Protein AF-A0A1Y1M2Y9-F1 (afdb_monomer)

Mean predicted aligned error: 6.34 Å

Structure (mmCIF, N/CA/C/O backbone):
data_AF-A0A1Y1M2Y9-F1
#
_entry.id   AF-A0A1Y1M2Y9-F1
#
loop_
_atom_site.group_PDB
_atom_site.id
_atom_site.type_symbol
_atom_site.label_atom_id
_atom_site.label_alt_id
_atom_site.label_comp_id
_atom_site.label_asym_id
_atom_site.label_entity_id
_atom_site.label_seq_id
_atom_site.pdbx_PDB_ins_code
_atom_site.Cartn_x
_atom_site.Cartn_y
_atom_site.Cartn_z
_atom_site.occupancy
_atom_site.B_iso_or_equiv
_atom_site.auth_seq_id
_atom_site.auth_comp_id
_atom_site.auth_asym_id
_atom_site.auth_atom_id
_atom_site.pdbx_PDB_model_num
ATOM 1 N N . VAL A 1 1 ? -28.292 2.719 12.705 1.00 32.38 1 VAL A N 1
ATOM 2 C CA . VAL A 1 1 ? -27.225 3.403 13.472 1.00 32.38 1 VAL A CA 1
ATOM 3 C C . VAL A 1 1 ? -25.909 3.198 12.735 1.00 32.38 1 VAL A C 1
ATOM 5 O O . VAL A 1 1 ? -25.227 2.208 12.952 1.00 32.38 1 VAL A O 1
ATOM 8 N N . ALA A 1 2 ? -25.630 4.066 11.762 1.00 37.03 2 ALA A N 1
ATOM 9 C CA . ALA A 1 2 ? -24.374 4.077 11.019 1.00 37.03 2 ALA A CA 1
ATOM 10 C C . ALA A 1 2 ? -23.386 4.948 11.805 1.00 37.03 2 ALA A C 1
ATOM 12 O O . ALA A 1 2 ? -23.430 6.172 11.715 1.00 37.03 2 ALA A O 1
ATOM 13 N N . MET A 1 3 ? -22.573 4.328 12.660 1.00 37.75 3 MET A N 1
ATOM 14 C CA . MET A 1 3 ? -21.495 5.036 13.347 1.00 37.75 3 MET A CA 1
ATOM 15 C C . MET A 1 3 ? -20.316 5.191 12.383 1.00 37.75 3 MET A C 1
ATOM 17 O O . MET A 1 3 ? -19.666 4.208 12.049 1.00 37.75 3 MET A O 1
ATOM 21 N N . GLY A 1 4 ? -20.133 6.433 11.926 1.00 41.88 4 GLY A N 1
ATOM 22 C CA . GLY A 1 4 ? -18.877 7.114 11.590 1.00 41.88 4 GLY A CA 1
ATOM 23 C C . GLY A 1 4 ? -17.806 6.359 10.805 1.00 41.88 4 GLY A C 1
ATOM 24 O O . GLY A 1 4 ? -17.091 5.531 11.356 1.00 41.88 4 GLY A O 1
ATOM 25 N N . ILE A 1 5 ? -17.584 6.778 9.559 1.00 45.12 5 ILE A N 1
ATOM 26 C CA . ILE A 1 5 ? -16.294 6.607 8.885 1.00 45.12 5 ILE A CA 1
ATOM 27 C C . ILE A 1 5 ? -15.838 8.010 8.470 1.00 45.12 5 ILE A C 1
ATOM 29 O O . ILE A 1 5 ? -16.501 8.636 7.647 1.00 45.12 5 ILE A O 1
ATOM 33 N N . ALA A 1 6 ? -14.740 8.507 9.045 1.00 62.47 6 ALA A N 1
ATOM 34 C CA . ALA A 1 6 ? -14.079 9.738 8.598 1.00 62.47 6 ALA A CA 1
ATOM 35 C C . ALA A 1 6 ? -12.770 9.461 7.824 1.00 62.47 6 ALA A C 1
ATOM 37 O O . ALA A 1 6 ? -12.010 10.386 7.572 1.00 62.47 6 ALA A O 1
ATOM 38 N N . VAL A 1 7 ? -12.547 8.209 7.389 1.00 71.81 7 VAL A N 1
ATOM 39 C CA . VAL A 1 7 ? -11.509 7.829 6.416 1.00 71.81 7 VAL A CA 1
ATOM 40 C C . VAL A 1 7 ? -12.175 7.562 5.065 1.00 71.81 7 VAL A C 1
ATOM 42 O O . VAL A 1 7 ? -13.065 6.715 4.953 1.00 71.81 7 VAL A O 1
ATOM 45 N N . LYS A 1 8 ? -11.746 8.241 4.005 1.00 83.75 8 LYS A N 1
ATOM 46 C CA . LYS A 1 8 ? -12.250 8.092 2.635 1.00 83.75 8 LYS A CA 1
ATOM 47 C C . LYS A 1 8 ? -11.698 6.822 1.971 1.00 83.75 8 LYS A C 1
ATOM 49 O O . LYS A 1 8 ? -11.007 6.871 0.956 1.00 83.75 8 LYS A O 1
ATOM 54 N N . ILE A 1 9 ? -12.033 5.661 2.531 1.00 89.69 9 ILE A N 1
ATOM 55 C CA . ILE A 1 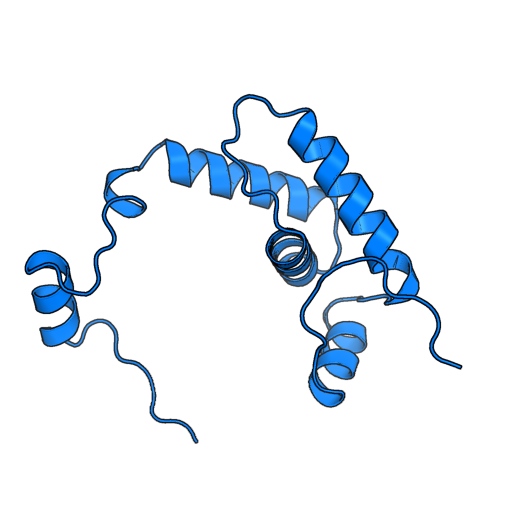9 ? -11.680 4.343 1.989 1.00 89.69 9 ILE A CA 1
ATOM 56 C C . ILE A 1 9 ? -12.865 3.681 1.287 1.00 89.69 9 ILE A C 1
ATOM 58 O O . ILE A 1 9 ? -14.025 3.844 1.666 1.00 89.69 9 ILE A O 1
ATOM 62 N N . ARG A 1 10 ? -12.572 2.877 0.263 1.00 90.38 10 ARG A N 1
ATOM 63 C CA . ARG A 1 10 ? -13.564 2.027 -0.397 1.00 90.38 10 ARG A CA 1
ATOM 64 C C . ARG A 1 10 ? -14.096 1.002 0.616 1.00 90.38 10 ARG A C 1
ATOM 66 O O . ARG A 1 10 ? -13.288 0.256 1.180 1.00 90.38 10 ARG A O 1
ATOM 73 N N . PRO A 1 11 ? -15.422 0.914 0.820 1.00 90.25 11 PRO A N 1
ATOM 74 C CA . PRO A 1 11 ? -15.991 -0.058 1.741 1.00 90.25 11 PRO A CA 1
ATOM 75 C C . PRO A 1 11 ? -15.717 -1.482 1.253 1.00 90.25 11 PRO A C 1
ATOM 77 O O . PRO A 1 11 ? -15.766 -1.765 0.052 1.00 90.25 11 PRO A O 1
ATOM 80 N N . LEU A 1 12 ? -15.429 -2.382 2.192 1.00 91.00 12 LEU A N 1
ATOM 81 C CA . LEU A 1 12 ? -15.301 -3.801 1.891 1.00 91.00 12 LEU A CA 1
ATOM 82 C C . LEU A 1 12 ? -16.690 -4.460 1.823 1.00 91.00 12 LEU A C 1
ATOM 84 O O . LEU A 1 12 ? -17.562 -4.139 2.634 1.00 91.00 12 LEU A O 1
ATOM 88 N N . PRO A 1 13 ? -16.896 -5.429 0.912 1.00 94.94 13 PRO A N 1
ATOM 89 C CA . PRO A 1 13 ? -17.995 -6.381 1.010 1.00 94.94 13 PRO A CA 1
ATOM 90 C C . PRO A 1 13 ? -18.020 -7.055 2.386 1.00 94.94 13 PRO A C 1
ATOM 92 O O . PRO A 1 13 ? -16.968 -7.293 2.982 1.00 94.94 13 PRO A O 1
ATOM 95 N N . LYS A 1 14 ? -19.216 -7.409 2.867 1.00 93.88 14 LYS A N 1
ATOM 96 C CA . LYS A 1 14 ? -19.426 -7.961 4.216 1.00 93.88 14 LYS A CA 1
ATOM 97 C C . LYS A 1 14 ? -18.508 -9.150 4.520 1.00 93.88 14 LYS A C 1
ATOM 99 O O . LYS A 1 14 ? -17.892 -9.181 5.583 1.00 93.88 14 LYS A O 1
ATOM 104 N N . ASP A 1 15 ? -18.364 -10.068 3.571 1.00 95.00 15 ASP A N 1
ATOM 105 C CA . ASP A 1 15 ? -17.553 -11.278 3.740 1.00 95.00 15 ASP A CA 1
ATOM 106 C C . ASP A 1 15 ? -16.060 -10.944 3.881 1.00 95.00 15 ASP A C 1
ATOM 108 O O . ASP A 1 15 ? -15.357 -11.502 4.725 1.00 95.00 15 ASP A O 1
ATOM 112 N N . LEU A 1 16 ? -15.577 -9.961 3.113 1.00 94.50 16 LEU A N 1
ATOM 113 C CA . LEU A 1 16 ? -14.196 -9.485 3.204 1.00 94.50 16 LEU A CA 1
ATOM 114 C C . LEU A 1 16 ? -13.950 -8.691 4.489 1.00 94.50 16 LEU A C 1
ATOM 116 O O . LEU A 1 16 ? -12.876 -8.817 5.072 1.00 94.50 16 LEU A O 1
ATOM 120 N N . GLN A 1 17 ? -14.936 -7.927 4.966 1.00 93.94 17 GLN A N 1
ATOM 121 C CA . GLN A 1 17 ? -14.838 -7.235 6.251 1.00 93.94 17 GLN A CA 1
ATOM 122 C C . GLN A 1 17 ? -14.723 -8.234 7.408 1.00 93.94 17 GLN A C 1
ATOM 124 O O . GLN A 1 17 ? -13.870 -8.079 8.277 1.00 93.94 17 GLN A O 1
ATOM 129 N N . GLN A 1 18 ? -15.543 -9.289 7.405 1.00 94.62 18 GLN A N 1
ATOM 130 C CA . GLN A 1 18 ? -15.474 -10.349 8.413 1.00 94.62 18 GLN A CA 1
ATOM 131 C C . GLN A 1 18 ? -14.118 -11.061 8.389 1.00 94.62 18 GLN A C 1
ATOM 133 O O . GLN A 1 18 ? -13.529 -11.308 9.443 1.00 94.62 18 GLN A O 1
ATOM 138 N N . LYS A 1 19 ? -13.590 -11.338 7.191 1.00 95.44 19 LYS A N 1
ATOM 139 C CA . LYS A 1 19 ? -12.256 -11.920 7.022 1.00 95.44 19 LYS A CA 1
ATOM 140 C C . LYS A 1 19 ? -11.154 -10.998 7.550 1.00 95.44 19 LYS A C 1
ATOM 142 O O . LYS A 1 19 ? -10.269 -11.467 8.258 1.00 95.44 19 LYS A O 1
ATOM 147 N N . ALA A 1 20 ? -11.226 -9.697 7.269 1.00 94.69 20 ALA A N 1
ATOM 148 C CA . ALA A 1 20 ? -10.257 -8.718 7.762 1.00 94.69 20 ALA A CA 1
ATOM 149 C C . ALA A 1 20 ? -10.233 -8.655 9.299 1.00 94.69 20 ALA A C 1
ATOM 151 O O . ALA A 1 20 ? -9.160 -8.685 9.899 1.00 94.69 20 ALA A O 1
ATOM 152 N N . VAL A 1 21 ? -11.404 -8.654 9.943 1.00 95.00 21 VAL A N 1
ATOM 153 C CA . VAL A 1 21 ? -11.507 -8.694 11.412 1.00 95.00 21 VAL A CA 1
ATOM 154 C C . VAL A 1 21 ? -10.895 -9.987 11.963 1.00 95.00 21 VAL A C 1
ATOM 156 O O . VAL A 1 21 ? -10.094 -9.944 12.892 1.00 95.00 21 VAL A O 1
ATOM 159 N N . ARG A 1 22 ? -11.229 -11.139 11.366 1.00 95.94 22 ARG A N 1
ATOM 160 C CA . ARG A 1 22 ? -10.805 -12.463 11.848 1.00 95.94 22 ARG A CA 1
ATOM 161 C C . ARG A 1 22 ? -9.317 -12.755 11.640 1.00 95.94 22 ARG 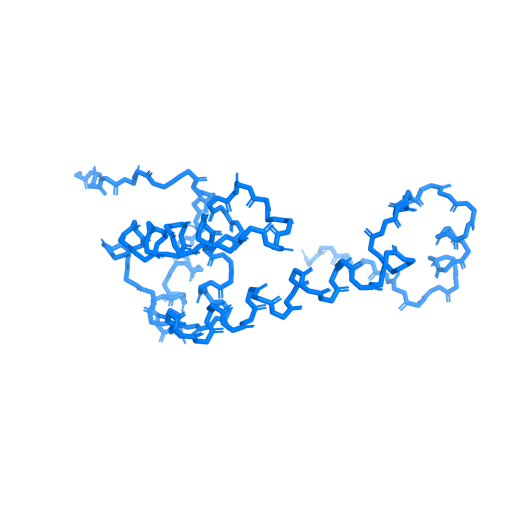A C 1
ATOM 163 O O . ARG A 1 22 ? -8.704 -13.383 12.496 1.00 95.94 22 ARG A O 1
ATOM 170 N N . GLU A 1 23 ? -8.757 -12.386 10.492 1.00 96.00 23 GLU A N 1
ATOM 171 C CA . GLU A 1 23 ? -7.419 -12.832 10.068 1.00 96.00 23 GLU A CA 1
ATOM 172 C C . GLU A 1 23 ? -6.351 -11.738 10.155 1.00 96.00 23 GLU A C 1
ATOM 174 O O . GLU A 1 23 ? -5.159 -12.045 10.271 1.00 96.00 23 GLU A O 1
ATOM 179 N N . LEU A 1 24 ? -6.759 -10.468 10.076 1.00 95.00 24 LEU A N 1
ATOM 180 C CA . LEU A 1 24 ? -5.843 -9.328 10.027 1.00 95.00 24 LEU A CA 1
ATOM 181 C C . LEU A 1 24 ? -5.853 -8.499 11.312 1.00 95.00 24 LEU A C 1
ATOM 183 O O . LEU A 1 24 ? -5.052 -7.580 11.395 1.00 95.00 24 LEU A O 1
ATOM 187 N N . ASN A 1 25 ? -6.691 -8.822 12.303 1.00 93.88 25 ASN A N 1
ATOM 188 C CA . ASN A 1 25 ? -6.913 -8.019 13.516 1.00 93.88 25 ASN A CA 1
ATOM 189 C C . ASN A 1 25 ? -7.470 -6.617 13.222 1.00 93.88 25 ASN A C 1
ATOM 191 O O . ASN A 1 25 ? -7.140 -5.650 13.908 1.00 93.88 25 ASN A O 1
ATOM 195 N N . GLU A 1 26 ? -8.292 -6.488 12.179 1.00 93.38 26 GLU A N 1
ATOM 196 C CA . GLU A 1 26 ? -8.928 -5.212 11.860 1.00 93.38 26 GLU A CA 1
ATOM 197 C C . GLU A 1 26 ? -10.012 -4.864 12.884 1.00 93.38 26 GLU A C 1
ATOM 199 O O . GLU A 1 26 ? -10.979 -5.606 13.048 1.00 93.38 26 GLU A O 1
ATOM 204 N N . ASP A 1 27 ? -9.879 -3.705 13.526 1.00 93.56 27 ASP A N 1
ATOM 205 C CA . ASP A 1 27 ? -10.929 -3.106 14.348 1.00 93.56 27 ASP A CA 1
ATOM 206 C C . ASP A 1 27 ? -11.472 -1.855 13.639 1.00 93.56 27 ASP A C 1
ATOM 208 O O . ASP A 1 27 ? -10.771 -0.838 13.594 1.00 93.56 27 ASP A O 1
ATOM 212 N N . PRO A 1 28 ? -12.717 -1.885 13.115 1.00 89.00 28 PRO A N 1
ATOM 213 C CA . PRO A 1 28 ? -13.335 -0.752 12.427 1.00 89.00 28 PRO A CA 1
ATOM 214 C C . PRO A 1 28 ? -13.316 0.560 13.217 1.00 89.00 28 PRO A C 1
ATOM 216 O O . PRO A 1 28 ? -13.289 1.629 12.615 1.00 89.00 28 PRO A O 1
ATOM 219 N N . LYS A 1 29 ? -13.305 0.497 14.554 1.00 90.75 29 LYS A N 1
ATOM 220 C CA . LYS A 1 29 ? -13.296 1.689 15.414 1.00 90.75 29 LYS A CA 1
ATOM 221 C C . LYS A 1 29 ? -11.928 2.366 15.480 1.00 90.75 29 LYS A C 1
ATOM 223 O O . LYS A 1 29 ? -11.861 3.555 15.766 1.00 90.75 29 LYS A O 1
ATOM 228 N N . ARG A 1 30 ? -10.853 1.618 15.217 1.00 90.81 30 ARG A N 1
ATOM 229 C CA . ARG A 1 30 ? -9.455 2.069 15.341 1.00 90.81 30 ARG A CA 1
ATOM 230 C C . ARG A 1 30 ? -8.807 2.411 14.003 1.00 90.81 30 ARG A C 1
ATOM 232 O O . ARG A 1 30 ? -7.660 2.844 13.969 1.00 90.81 30 ARG A O 1
ATOM 239 N N . ILE A 1 31 ? -9.536 2.234 12.898 1.00 91.88 31 ILE A N 1
ATOM 240 C CA . ILE A 1 31 ? -9.035 2.525 11.550 1.00 91.88 31 ILE A CA 1
ATOM 241 C C . ILE A 1 31 ? -8.597 3.986 11.439 1.00 91.88 31 ILE A C 1
ATOM 243 O O . ILE A 1 31 ? -7.492 4.239 10.971 1.00 91.88 31 ILE A O 1
ATOM 247 N N . GLN A 1 32 ? -9.435 4.925 11.893 1.00 91.69 32 GLN A N 1
ATOM 248 C CA . GLN A 1 32 ? -9.130 6.357 11.833 1.00 91.69 32 GLN A CA 1
ATOM 249 C C . GLN A 1 32 ? -7.846 6.688 12.600 1.00 91.69 32 GLN A C 1
ATOM 251 O O . GLN A 1 32 ? -6.903 7.201 12.015 1.00 91.69 32 GLN A O 1
ATOM 256 N N . GLU A 1 33 ? -7.782 6.292 13.873 1.00 93.69 33 GLU A N 1
ATOM 257 C CA . GLU A 1 33 ? -6.628 6.521 14.752 1.00 93.69 33 GLU A CA 1
ATOM 258 C C . GLU A 1 33 ? -5.322 5.985 14.139 1.00 93.69 33 GLU A C 1
ATOM 260 O O . GLU A 1 33 ? -4.297 6.665 14.118 1.00 93.69 33 GLU A O 1
ATOM 265 N N . ALA A 1 34 ? -5.351 4.766 13.593 1.00 93.31 34 ALA A N 1
ATOM 266 C CA . ALA A 1 34 ? -4.179 4.162 12.969 1.00 93.31 34 ALA A CA 1
ATOM 267 C C . ALA A 1 34 ? -3.751 4.890 11.683 1.00 93.31 34 ALA A C 1
ATOM 269 O O . ALA A 1 34 ? -2.552 5.041 11.435 1.00 93.31 34 ALA A O 1
ATOM 270 N N . VAL A 1 35 ? -4.710 5.335 10.864 1.00 93.06 35 VAL A N 1
ATOM 271 C CA . VAL A 1 35 ? -4.434 6.117 9.650 1.00 93.06 35 VAL A CA 1
ATOM 272 C C . VAL A 1 35 ? -3.839 7.473 10.010 1.00 93.06 35 VAL A C 1
ATOM 274 O O . VAL A 1 35 ? -2.837 7.856 9.404 1.00 93.06 35 VAL A O 1
ATOM 277 N N . ASP A 1 36 ? -4.380 8.154 11.017 1.00 92.56 36 ASP A N 1
ATOM 278 C CA . ASP A 1 36 ? -3.880 9.447 11.491 1.00 92.56 36 ASP A CA 1
ATOM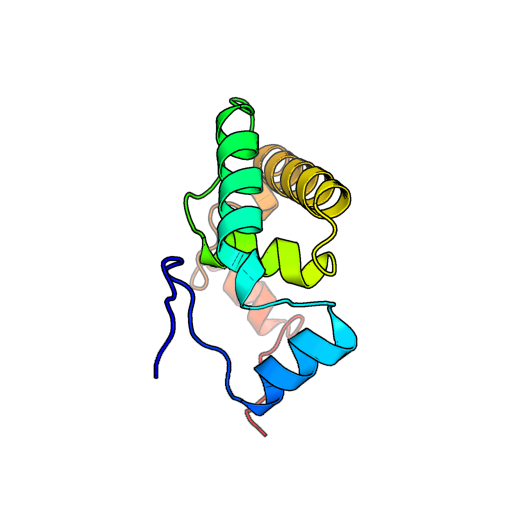 279 C C . ASP A 1 36 ? -2.435 9.314 11.991 1.00 92.56 36 ASP A C 1
ATOM 281 O O . ASP A 1 36 ? -1.546 10.023 11.521 1.00 92.56 36 ASP A O 1
ATOM 285 N N . HIS A 1 37 ? -2.148 8.312 12.830 1.00 93.94 37 HIS A N 1
ATOM 286 C CA . HIS A 1 37 ? -0.795 8.050 13.330 1.00 93.94 37 HIS A CA 1
ATOM 287 C C . HIS A 1 37 ? 0.239 7.796 12.230 1.00 93.94 37 HIS A C 1
ATOM 289 O O . HIS A 1 37 ? 1.381 8.259 12.323 1.00 93.94 37 HIS A O 1
ATOM 295 N N . VAL A 1 38 ? -0.118 7.016 11.206 1.00 93.12 38 VAL A N 1
ATOM 296 C CA . VAL A 1 38 ? 0.793 6.755 10.084 1.00 93.12 38 VAL A CA 1
ATOM 297 C C . VAL A 1 38 ? 0.949 8.004 9.223 1.00 93.12 38 VAL A C 1
ATOM 299 O O . VAL A 1 38 ? 2.061 8.302 8.797 1.00 93.12 38 VAL A O 1
ATOM 302 N N . THR A 1 39 ? -0.122 8.766 9.015 1.00 90.44 39 THR A N 1
ATOM 303 C CA . THR A 1 39 ? -0.108 9.999 8.218 1.00 90.44 39 THR A CA 1
ATOM 304 C C . THR A 1 39 ? 0.764 11.073 8.871 1.00 90.44 39 THR A C 1
ATOM 306 O O . THR A 1 39 ? 1.648 11.621 8.216 1.00 90.44 39 THR A O 1
ATOM 309 N N . GLU A 1 40 ? 0.605 11.313 10.174 1.00 92.31 40 GLU A N 1
ATOM 310 C CA . GLU A 1 40 ? 1.468 12.215 10.948 1.00 92.31 40 GLU A CA 1
ATOM 311 C C . GLU A 1 40 ? 2.937 11.782 10.923 1.00 92.31 40 GLU A C 1
ATOM 313 O O . GLU A 1 40 ? 3.845 12.613 10.891 1.00 92.31 40 GLU A O 1
ATOM 318 N N . TRP A 1 41 ? 3.195 10.473 10.964 1.00 94.19 41 TRP A N 1
ATOM 319 C CA . TRP A 1 41 ? 4.554 9.956 10.864 1.00 94.19 41 TRP A CA 1
ATOM 320 C C . TRP A 1 41 ? 5.146 10.177 9.466 1.00 94.19 41 TRP A C 1
ATOM 322 O O . TRP A 1 41 ? 6.285 10.630 9.379 1.00 94.19 41 TRP A O 1
ATOM 332 N N . LEU A 1 42 ? 4.383 9.936 8.393 1.00 91.31 42 LEU A N 1
ATOM 333 C CA . LEU A 1 42 ? 4.817 10.162 7.006 1.00 91.31 42 LEU A CA 1
ATOM 334 C C . LEU A 1 42 ? 5.142 11.641 6.749 1.00 91.31 42 LEU A C 1
ATOM 336 O O . LEU A 1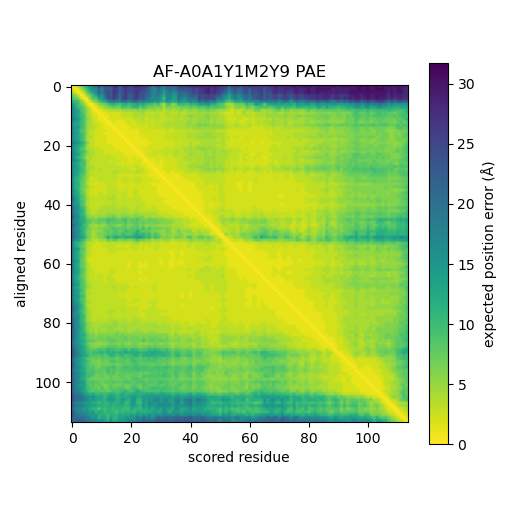 42 ? 6.143 11.937 6.106 1.00 91.31 42 LEU A O 1
ATOM 340 N N . GLN A 1 43 ? 4.365 12.573 7.312 1.00 89.44 43 GLN A N 1
ATOM 341 C CA . GLN A 1 43 ? 4.640 14.016 7.217 1.00 89.44 43 GLN A CA 1
ATOM 342 C C . GLN A 1 43 ? 5.993 14.416 7.824 1.00 89.44 43 GLN A C 1
ATOM 344 O O . GLN A 1 43 ? 6.588 15.410 7.412 1.00 89.44 43 GLN A O 1
ATOM 349 N N . LYS A 1 44 ? 6.501 13.641 8.790 1.00 92.31 44 LYS A N 1
ATOM 350 C CA . LYS A 1 44 ? 7.813 13.860 9.418 1.00 92.31 44 LYS A CA 1
ATOM 351 C C . LYS A 1 44 ? 8.973 13.268 8.610 1.00 92.31 44 LYS A C 1
ATOM 353 O O . LYS A 1 44 ? 10.117 13.460 9.010 1.00 92.31 44 LYS A O 1
ATOM 358 N N . GLN A 1 45 ? 8.709 12.565 7.503 1.00 90.81 45 GLN A N 1
ATOM 359 C CA . GLN A 1 45 ? 9.725 11.948 6.643 1.00 90.81 45 GLN A CA 1
ATOM 360 C C . GLN A 1 45 ? 9.878 12.720 5.317 1.00 90.81 45 GLN A C 1
ATOM 362 O O . GLN A 1 45 ? 9.344 12.297 4.292 1.00 90.81 45 GLN A O 1
ATOM 367 N N . PRO A 1 46 ? 10.633 13.838 5.279 1.00 87.38 46 PRO A N 1
ATOM 368 C CA . PRO A 1 46 ? 10.729 14.691 4.086 1.00 87.38 46 PRO A CA 1
ATOM 369 C C . PRO A 1 46 ? 11.443 14.034 2.894 1.00 87.38 46 PRO A C 1
ATOM 371 O O . PRO A 1 46 ? 11.355 14.531 1.777 1.00 87.38 46 PRO A O 1
ATOM 374 N N . HIS A 1 47 ? 12.169 12.938 3.122 1.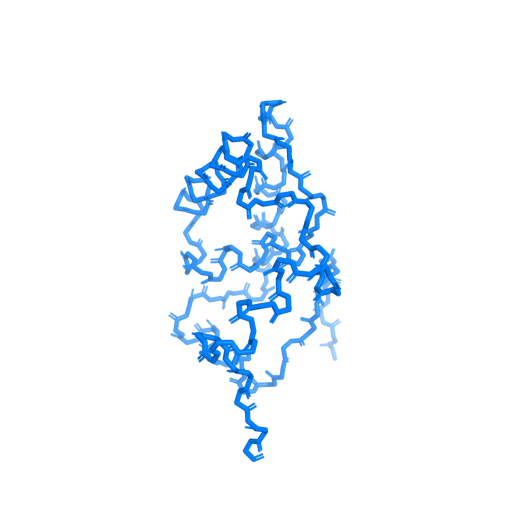00 85.88 47 HIS A N 1
ATOM 375 C CA . HIS A 1 47 ? 12.889 12.201 2.083 1.00 85.88 47 HIS A CA 1
ATOM 376 C C . HIS A 1 47 ? 11.998 11.197 1.331 1.00 85.88 47 HIS A C 1
ATOM 378 O O . HIS A 1 47 ? 12.386 10.720 0.266 1.00 85.88 47 HIS A O 1
ATOM 384 N N . LEU A 1 48 ? 10.807 10.877 1.853 1.00 88.12 48 LEU A N 1
ATOM 385 C CA . LEU A 1 48 ? 9.878 9.955 1.207 1.00 88.12 48 LEU A CA 1
ATOM 386 C C . LEU A 1 48 ? 8.907 10.732 0.309 1.00 88.12 48 LEU A C 1
ATOM 388 O O . LEU A 1 48 ? 8.140 11.573 0.773 1.00 88.12 48 LEU A O 1
ATOM 392 N N . ASN A 1 49 ? 8.880 10.406 -0.986 1.00 85.50 49 ASN A N 1
ATOM 393 C CA . ASN A 1 49 ? 7.888 10.949 -1.919 1.00 85.50 49 ASN A CA 1
ATOM 394 C C . ASN A 1 49 ? 6.569 10.158 -1.834 1.00 85.50 49 ASN A C 1
ATOM 396 O O . ASN A 1 49 ? 6.279 9.274 -2.650 1.00 85.50 49 ASN A O 1
ATOM 400 N N . VAL A 1 50 ? 5.809 10.436 -0.776 1.00 86.38 50 VAL A N 1
ATOM 401 C CA . VAL A 1 50 ? 4.607 9.694 -0.385 1.00 86.38 50 VAL A CA 1
ATOM 402 C C . VAL A 1 50 ? 3.367 10.227 -1.098 1.00 86.38 50 VAL A C 1
ATOM 404 O O . VAL A 1 50 ? 3.163 11.432 -1.222 1.00 86.38 50 VAL A O 1
ATOM 407 N N . ARG A 1 51 ? 2.472 9.325 -1.517 1.00 81.75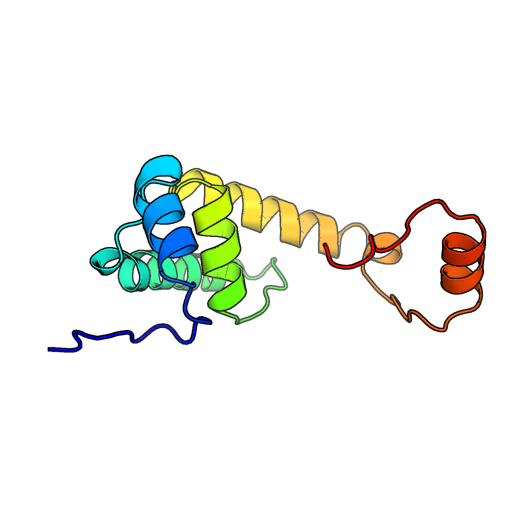 51 ARG A N 1
ATOM 408 C CA . ARG A 1 51 ? 1.137 9.717 -1.984 1.00 81.75 51 ARG A CA 1
ATOM 409 C C . ARG A 1 51 ? 0.216 9.981 -0.789 1.00 81.75 51 ARG A C 1
ATOM 411 O O . ARG A 1 51 ? 0.030 9.086 0.031 1.00 81.75 51 ARG A O 1
ATOM 418 N N . ASN A 1 52 ? -0.437 11.143 -0.755 1.00 74.94 52 ASN A N 1
ATOM 419 C CA . ASN A 1 52 ? -1.484 11.467 0.224 1.00 74.94 52 ASN A CA 1
ATOM 420 C C . ASN A 1 52 ? -2.790 10.724 -0.098 1.00 74.94 52 ASN A C 1
ATOM 422 O O . ASN A 1 52 ? -3.729 11.299 -0.645 1.00 74.94 52 ASN A O 1
ATOM 426 N N . ASP A 1 53 ? -2.824 9.424 0.184 1.00 85.56 53 ASP A N 1
ATOM 427 C CA . ASP A 1 53 ? -3.997 8.583 -0.036 1.00 85.56 53 ASP A CA 1
ATOM 428 C C . ASP A 1 53 ? -4.218 7.607 1.124 1.00 85.56 53 ASP A C 1
ATOM 430 O O . ASP A 1 53 ? -3.487 6.628 1.294 1.00 85.56 53 ASP A O 1
ATOM 434 N N . GLU A 1 54 ? -5.288 7.844 1.879 1.00 90.25 54 GLU A N 1
ATOM 435 C CA . GLU A 1 54 ? -5.722 7.001 2.993 1.00 90.25 54 GLU A CA 1
ATOM 436 C C . GLU A 1 54 ? -5.996 5.556 2.555 1.00 90.25 54 GLU A C 1
ATOM 438 O O . GLU A 1 54 ? -5.742 4.613 3.308 1.00 90.25 54 GLU A O 1
ATOM 443 N N . GLN A 1 55 ? -6.451 5.350 1.312 1.00 91.94 55 GLN A N 1
ATOM 444 C CA . GLN A 1 55 ? -6.697 4.018 0.767 1.00 91.94 55 GLN A CA 1
ATOM 445 C C . GLN A 1 55 ? -5.410 3.191 0.682 1.00 91.94 55 GLN A C 1
ATOM 447 O O . GLN A 1 55 ? -5.449 1.979 0.928 1.00 91.94 55 GLN A O 1
ATOM 452 N N . MET A 1 56 ? -4.281 3.826 0.350 1.00 90.69 56 MET A N 1
ATOM 453 C CA . MET A 1 56 ? -2.967 3.179 0.342 1.00 90.69 56 MET A CA 1
ATOM 454 C C . MET A 1 56 ? -2.497 2.899 1.762 1.00 90.69 56 MET A C 1
ATOM 456 O O . MET A 1 56 ? -2.094 1.774 2.045 1.00 90.69 56 MET A O 1
ATOM 460 N N . THR A 1 57 ? -2.612 3.871 2.667 1.00 92.94 57 THR A N 1
ATOM 461 C CA . THR A 1 57 ? -2.240 3.696 4.079 1.00 92.94 57 THR A CA 1
ATOM 462 C C . THR A 1 57 ? -2.961 2.500 4.699 1.00 92.94 57 THR A C 1
ATOM 464 O O . THR A 1 57 ? -2.320 1.613 5.266 1.00 92.94 57 THR A O 1
ATOM 467 N N . VAL A 1 58 ? -4.279 2.392 4.501 1.00 94.50 58 VAL A N 1
ATOM 468 C CA . VAL A 1 58 ? -5.068 1.243 4.972 1.00 94.50 58 VAL A CA 1
ATOM 469 C C . VAL A 1 58 ? -4.635 -0.066 4.306 1.00 94.50 58 VAL A C 1
ATOM 471 O O . VAL A 1 58 ? -4.612 -1.105 4.964 1.00 94.50 58 VAL A O 1
ATOM 474 N N . ALA A 1 59 ? -4.257 -0.056 3.024 1.00 94.25 59 ALA A N 1
ATOM 475 C CA . ALA A 1 59 ? -3.757 -1.257 2.354 1.00 94.25 59 ALA A CA 1
ATOM 476 C C . ALA A 1 59 ? -2.440 -1.763 2.974 1.00 94.25 59 ALA A C 1
ATOM 478 O O . ALA A 1 59 ? -2.298 -2.966 3.206 1.00 94.25 59 ALA A O 1
ATOM 479 N N . PHE A 1 60 ? -1.509 -0.861 3.305 1.00 95.19 60 PHE A N 1
ATOM 480 C CA . PHE A 1 60 ? -0.280 -1.217 4.022 1.00 95.19 60 PHE A CA 1
ATOM 481 C C . PHE A 1 60 ? -0.578 -1.732 5.433 1.00 95.19 60 PHE A C 1
ATOM 483 O O . PHE A 1 60 ? -0.067 -2.786 5.807 1.00 95.19 60 PHE A O 1
ATOM 490 N N . LEU A 1 61 ? -1.458 -1.055 6.179 1.00 95.69 61 LEU A N 1
ATOM 491 C CA . LEU A 1 61 ? -1.869 -1.474 7.523 1.00 95.69 61 LEU A CA 1
ATOM 492 C C . LEU A 1 61 ? -2.487 -2.877 7.522 1.00 95.69 61 LEU A C 1
ATOM 494 O O . LEU A 1 61 ? -2.071 -3.729 8.307 1.00 95.69 61 LEU A O 1
ATOM 498 N N . ARG A 1 62 ? -3.401 -3.167 6.589 1.00 95.56 62 ARG A N 1
ATOM 499 C CA . ARG A 1 62 ? -3.976 -4.511 6.400 1.00 95.56 62 ARG A CA 1
ATOM 500 C C . ARG A 1 62 ? -2.908 -5.549 6.067 1.00 95.56 62 ARG A C 1
ATO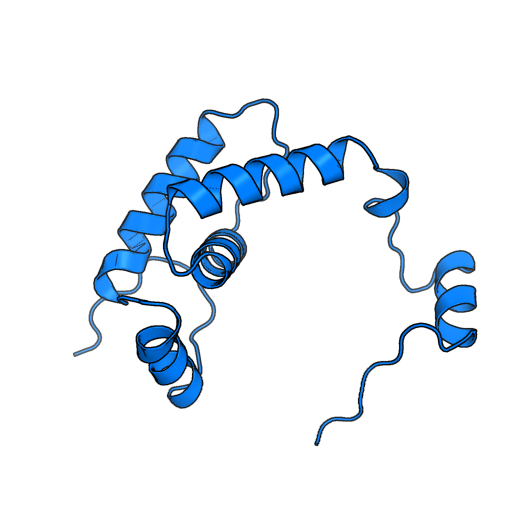M 502 O O . ARG A 1 62 ? -2.899 -6.628 6.655 1.00 95.56 62 ARG A O 1
ATOM 509 N N . GLY A 1 63 ? -1.974 -5.212 5.176 1.00 95.06 63 GLY A N 1
ATOM 510 C CA . GLY A 1 63 ? -0.843 -6.074 4.823 1.00 95.06 63 GLY A CA 1
ATOM 511 C C . GLY A 1 63 ? 0.128 -6.343 5.980 1.00 95.06 63 GLY A C 1
ATOM 512 O O . GLY A 1 63 ? 0.864 -7.326 5.934 1.00 95.06 63 GLY A O 1
ATOM 513 N N . CYS A 1 64 ? 0.110 -5.502 7.013 1.00 96.62 64 CYS A N 1
ATOM 514 C CA . CYS A 1 64 ? 0.907 -5.627 8.233 1.00 96.62 64 CYS A CA 1
ATOM 515 C C . CYS A 1 64 ? 0.071 -6.062 9.450 1.00 96.62 64 CYS A C 1
ATOM 517 O O . CYS A 1 64 ? 0.547 -5.955 10.578 1.00 96.62 64 CYS A O 1
ATOM 519 N N . LYS A 1 65 ? -1.168 -6.540 9.246 1.00 96.06 65 LYS A N 1
ATOM 520 C CA . LYS A 1 65 ? -2.098 -6.951 10.318 1.00 96.06 65 LYS A CA 1
ATOM 521 C C . LYS A 1 65 ? -2.260 -5.893 11.419 1.00 96.06 65 LYS A C 1
ATOM 523 O O . LYS A 1 65 ? -2.254 -6.210 12.607 1.00 96.06 65 LYS A O 1
ATOM 528 N N . TRP A 1 66 ? -2.319 -4.627 11.006 1.00 94.94 66 TRP A N 1
ATOM 529 C CA . TRP A 1 66 ? -2.426 -3.449 11.872 1.00 94.94 66 TRP A CA 1
ATOM 530 C C . TRP A 1 66 ? -1.264 -3.257 12.864 1.00 94.94 66 TRP A C 1
ATOM 532 O O . TRP A 1 66 ? -1.368 -2.463 13.797 1.00 94.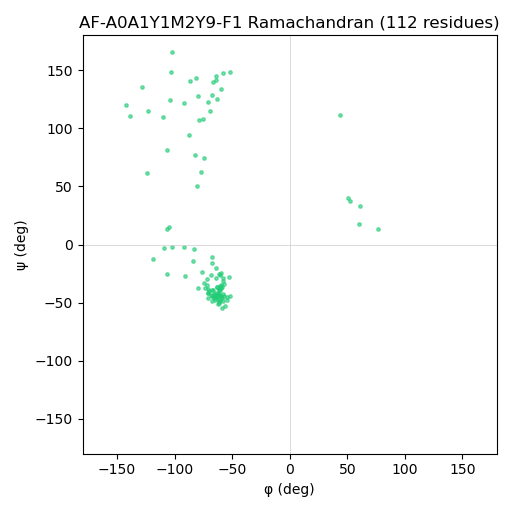94 66 TRP A O 1
ATOM 542 N N . ASN A 1 67 ? -0.117 -3.911 12.641 1.00 95.94 67 ASN A N 1
ATOM 543 C CA . ASN A 1 67 ? 1.117 -3.595 13.353 1.00 95.94 67 ASN A CA 1
ATOM 544 C C . ASN A 1 67 ? 1.715 -2.292 12.799 1.00 95.94 67 ASN A C 1
ATOM 546 O O . ASN A 1 67 ? 2.251 -2.260 11.688 1.00 95.94 67 ASN A O 1
ATOM 550 N N . LEU A 1 68 ? 1.629 -1.221 13.594 1.00 95.12 68 LEU A N 1
ATOM 551 C CA . LEU A 1 68 ? 2.078 0.115 13.199 1.00 95.12 68 LEU A CA 1
ATOM 552 C C . LEU A 1 68 ? 3.577 0.179 12.896 1.00 95.12 68 LEU A C 1
ATOM 554 O O . LEU A 1 68 ? 3.961 0.861 11.952 1.00 95.12 68 LEU A O 1
ATOM 558 N N . GLN A 1 69 ? 4.421 -0.522 13.657 1.00 95.44 69 GLN A N 1
ATOM 559 C CA . GLN A 1 69 ? 5.867 -0.488 13.432 1.00 95.44 69 GLN A CA 1
ATOM 560 C C . GLN A 1 69 ? 6.221 -1.158 12.103 1.00 95.44 69 GLN A C 1
ATOM 562 O O . GLN A 1 69 ? 6.861 -0.548 11.254 1.00 95.44 69 GLN A O 1
ATOM 567 N N . MET A 1 70 ? 5.690 -2.361 11.867 1.00 96.81 70 MET A N 1
ATOM 568 C CA . MET A 1 70 ? 5.899 -3.069 10.601 1.00 96.81 70 MET A CA 1
ATOM 569 C C . MET A 1 70 ? 5.352 -2.289 9.401 1.00 96.81 70 MET A C 1
ATOM 571 O O . MET A 1 70 ? 5.923 -2.352 8.315 1.00 96.81 70 MET A O 1
ATOM 575 N N . ALA A 1 71 ? 4.236 -1.574 9.571 1.00 96.12 71 ALA A N 1
ATOM 576 C CA . ALA A 1 71 ? 3.675 -0.739 8.514 1.00 96.12 71 ALA A CA 1
ATOM 577 C C . ALA A 1 71 ? 4.596 0.440 8.169 1.00 96.12 71 ALA A C 1
ATOM 579 O O . ALA A 1 71 ? 4.806 0.703 6.987 1.00 96.12 71 ALA A O 1
ATOM 580 N N . LYS A 1 72 ? 5.175 1.108 9.177 1.00 94.62 72 LYS A N 1
ATOM 581 C CA . LYS A 1 72 ? 6.144 2.199 8.989 1.00 94.62 72 LYS A CA 1
ATOM 582 C C . LYS A 1 72 ? 7.397 1.716 8.266 1.00 94.62 72 LYS A C 1
ATOM 584 O O . LYS A 1 72 ? 7.731 2.273 7.227 1.00 94.62 72 LYS A O 1
ATOM 589 N N . ASP A 1 73 ? 8.007 0.628 8.735 1.00 95.88 73 ASP A N 1
ATOM 590 C CA . ASP A 1 73 ? 9.220 0.061 8.125 1.00 95.88 73 ASP A CA 1
ATOM 591 C C . ASP A 1 73 ? 8.972 -0.353 6.661 1.00 95.88 73 ASP A C 1
ATOM 593 O O . ASP A 1 73 ? 9.792 -0.124 5.768 1.00 95.88 73 ASP A O 1
ATOM 597 N N . LYS A 1 74 ? 7.792 -0.925 6.383 1.00 95.56 74 LYS A N 1
ATOM 598 C CA . LYS A 1 74 ? 7.391 -1.321 5.029 1.00 95.56 74 LYS A CA 1
ATOM 599 C C . LYS A 1 74 ? 7.122 -0.122 4.120 1.00 95.56 74 LYS A C 1
ATOM 601 O O . LYS A 1 74 ? 7.474 -0.179 2.943 1.00 95.56 74 LYS A O 1
ATOM 606 N N . LEU A 1 75 ? 6.487 0.931 4.635 1.00 94.88 75 LEU A N 1
ATOM 607 C CA . LEU A 1 75 ? 6.245 2.172 3.895 1.00 94.88 75 LEU A CA 1
ATOM 608 C C . LEU A 1 75 ? 7.563 2.869 3.551 1.00 94.88 75 LEU A C 1
ATOM 610 O O . LEU A 1 75 ? 7.754 3.248 2.398 1.00 94.88 75 LEU A O 1
ATOM 614 N N . ASP A 1 76 ? 8.470 2.972 4.520 1.00 93.94 76 ASP A N 1
ATOM 615 C CA . ASP A 1 76 ? 9.810 3.531 4.336 1.00 93.94 76 ASP A CA 1
ATOM 616 C C . ASP A 1 76 ? 10.568 2.797 3.226 1.00 93.94 76 ASP A C 1
ATOM 618 O O . ASP A 1 76 ? 10.963 3.394 2.223 1.00 93.94 76 ASP A O 1
ATOM 622 N N . THR A 1 77 ? 10.642 1.467 3.332 1.00 94.19 77 THR A N 1
ATOM 623 C CA . THR A 1 77 ? 11.298 0.621 2.328 1.00 94.19 77 THR A CA 1
ATOM 624 C C . THR A 1 77 ? 10.650 0.780 0.952 1.00 94.19 77 THR A C 1
ATOM 626 O O . THR A 1 77 ? 11.345 0.921 -0.052 1.00 94.19 77 THR A O 1
ATOM 629 N N . PHE A 1 78 ? 9.314 0.775 0.883 1.00 94.06 78 PHE A N 1
ATOM 630 C CA . PHE A 1 78 ? 8.581 0.887 -0.377 1.00 94.06 78 PHE A CA 1
ATOM 631 C C . PHE A 1 78 ? 8.888 2.199 -1.107 1.00 94.06 78 PHE A C 1
ATOM 633 O O . PHE A 1 78 ? 9.195 2.179 -2.300 1.00 94.06 78 PHE A O 1
ATOM 640 N N . TYR A 1 79 ? 8.821 3.333 -0.409 1.00 92.94 79 TYR A N 1
ATOM 641 C CA . TYR A 1 79 ? 9.073 4.638 -1.021 1.00 92.94 79 TYR A CA 1
ATOM 642 C C . TYR A 1 79 ? 10.563 4.877 -1.299 1.00 92.94 79 TYR A C 1
ATOM 644 O O . TYR A 1 79 ? 10.889 5.469 -2.332 1.00 92.94 79 TYR A O 1
ATOM 652 N N . SER A 1 80 ? 11.459 4.350 -0.461 1.00 92.69 80 SER A N 1
ATOM 653 C CA . SER A 1 80 ? 12.907 4.380 -0.693 1.00 92.69 80 SER A CA 1
ATOM 654 C C . SER A 1 80 ? 13.294 3.615 -1.959 1.00 92.69 80 SER A C 1
ATOM 656 O O . SER A 1 80 ? 13.922 4.181 -2.850 1.00 92.69 80 SER A O 1
ATOM 658 N N . VAL A 1 81 ? 12.837 2.367 -2.112 1.00 93.12 81 VAL A N 1
ATOM 659 C CA . VAL A 1 81 ? 13.084 1.550 -3.317 1.00 93.12 81 VAL A CA 1
ATOM 660 C C . VAL A 1 81 ? 12.466 2.198 -4.554 1.00 93.12 81 VAL A C 1
ATOM 662 O O . VAL A 1 81 ? 13.106 2.275 -5.600 1.00 93.12 81 VAL A O 1
ATOM 665 N N . LYS A 1 82 ? 11.243 2.725 -4.440 1.00 91.69 82 LYS A N 1
ATOM 666 C CA . LYS A 1 82 ? 10.583 3.416 -5.552 1.00 91.69 82 LYS A CA 1
ATOM 667 C C . LYS A 1 82 ? 11.379 4.628 -6.047 1.00 91.69 82 LYS A C 1
ATOM 669 O O . LYS A 1 82 ? 11.363 4.917 -7.239 1.00 91.69 82 LYS A O 1
ATOM 674 N N . THR A 1 83 ? 12.045 5.332 -5.135 1.00 90.94 83 THR A N 1
ATOM 675 C CA . THR A 1 83 ? 12.876 6.500 -5.456 1.00 90.94 83 THR A CA 1
ATOM 676 C C . THR A 1 83 ? 14.245 6.086 -5.994 1.00 90.94 83 THR A C 1
ATOM 678 O O . THR A 1 83 ? 14.751 6.723 -6.910 1.00 90.94 83 THR A O 1
ATOM 681 N N . ALA A 1 84 ? 14.826 5.011 -5.455 1.00 92.31 84 ALA A N 1
ATOM 682 C CA . ALA A 1 84 ? 16.149 4.525 -5.833 1.00 92.31 84 ALA A CA 1
ATOM 683 C C . ALA A 1 84 ? 16.201 3.878 -7.228 1.00 92.31 84 ALA A C 1
ATOM 685 O O . ALA A 1 84 ? 17.242 3.949 -7.874 1.00 92.31 84 ALA A O 1
ATOM 686 N N . TYR A 1 85 ? 15.098 3.275 -7.688 1.00 92.50 85 TYR A N 1
ATOM 687 C CA . TYR A 1 85 ? 15.039 2.519 -8.948 1.00 92.50 85 TYR A CA 1
ATOM 688 C C . TYR A 1 85 ? 13.951 3.051 -9.899 1.00 92.50 85 TYR A C 1
ATOM 690 O O . TYR A 1 85 ? 12.980 2.343 -10.200 1.00 92.50 85 TYR A O 1
ATOM 698 N N . PRO A 1 86 ? 14.036 4.318 -10.350 1.00 90.19 86 PRO A N 1
ATOM 699 C CA . PRO A 1 86 ? 13.010 4.927 -11.193 1.00 90.19 86 PRO A CA 1
ATOM 700 C C . PRO A 1 86 ? 12.769 4.154 -12.499 1.00 90.19 86 PRO A C 1
ATOM 702 O O . PRO A 1 86 ? 11.636 4.124 -12.964 1.00 90.19 86 PRO A O 1
ATOM 705 N N . GLU A 1 87 ? 13.761 3.448 -13.040 1.00 88.81 87 GLU A N 1
ATOM 706 C CA . GLU A 1 87 ? 13.640 2.599 -14.231 1.00 88.81 87 GLU A CA 1
ATOM 707 C C . GLU A 1 87 ? 12.619 1.462 -14.078 1.00 88.81 87 GLU A C 1
ATOM 709 O O . GLU A 1 87 ? 12.068 0.977 -15.065 1.00 88.81 87 GLU A O 1
ATOM 714 N N . LEU A 1 88 ? 12.336 1.042 -12.840 1.00 85.31 88 LEU A N 1
ATOM 715 C CA . LEU A 1 88 ? 11.328 0.025 -12.551 1.00 85.31 88 LEU A CA 1
ATOM 716 C C . LEU A 1 88 ? 9.942 0.630 -12.293 1.00 85.31 88 LEU A C 1
ATOM 718 O O . LEU A 1 88 ? 8.933 -0.048 -12.511 1.00 85.31 88 LEU A O 1
ATOM 722 N N . PHE A 1 89 ? 9.861 1.874 -11.812 1.00 86.81 89 PHE A N 1
ATOM 723 C CA . PHE A 1 89 ? 8.624 2.452 -11.268 1.00 86.81 89 PHE A CA 1
ATOM 724 C C . PHE A 1 89 ? 8.097 3.694 -12.004 1.00 86.81 89 PHE A C 1
ATOM 726 O O . PHE A 1 89 ? 6.951 4.078 -11.754 1.00 86.81 89 PHE A O 1
ATOM 733 N N . GLN A 1 90 ? 8.880 4.307 -12.891 1.00 86.12 90 GLN A N 1
ATOM 734 C CA . GLN A 1 90 ? 8.484 5.428 -13.750 1.00 86.12 90 GLN A CA 1
ATOM 735 C C . GLN A 1 90 ? 8.192 4.955 -15.186 1.00 86.12 90 GLN A C 1
ATOM 737 O O . GLN A 1 90 ? 8.456 3.806 -15.531 1.00 86.12 90 GLN A O 1
ATOM 742 N N . ASP A 1 91 ? 7.548 5.814 -15.984 1.00 84.56 91 ASP A N 1
ATOM 743 C CA . ASP A 1 91 ? 7.251 5.596 -17.413 1.00 84.56 91 ASP A CA 1
ATOM 744 C C . ASP A 1 91 ? 6.542 4.270 -17.750 1.00 84.56 91 ASP A C 1
ATOM 746 O O . ASP A 1 91 ? 6.763 3.633 -18.780 1.00 84.56 91 ASP A O 1
ATOM 750 N N . ARG A 1 92 ? 5.624 3.854 -16.871 1.00 83.94 92 ARG A N 1
ATOM 751 C CA . ARG A 1 92 ? 4.837 2.615 -16.986 1.00 83.94 92 ARG A CA 1
ATOM 752 C C . ARG A 1 92 ? 3.643 2.760 -17.940 1.00 83.94 92 ARG A C 1
ATOM 754 O O . ARG A 1 92 ? 2.524 2.413 -17.565 1.00 83.94 92 ARG A O 1
ATOM 761 N N . ASP A 1 93 ? 3.863 3.273 -19.149 1.00 89.50 93 ASP A N 1
ATOM 762 C CA . ASP A 1 93 ? 2.814 3.339 -20.173 1.00 89.50 93 ASP A CA 1
ATOM 763 C C . ASP A 1 93 ? 2.475 1.918 -20.666 1.00 89.50 93 ASP A C 1
ATOM 765 O O . ASP A 1 93 ? 3.332 1.263 -21.280 1.00 89.50 93 ASP A O 1
ATOM 769 N N . PRO A 1 94 ? 1.245 1.420 -20.417 1.00 87.31 94 PRO A N 1
ATOM 770 C CA . PRO A 1 94 ? 0.836 0.096 -20.863 1.00 87.31 94 PRO A CA 1
ATOM 771 C C . PRO A 1 94 ? 0.875 -0.051 -22.385 1.00 87.31 94 PRO A C 1
ATOM 773 O O . PRO A 1 94 ? 1.028 -1.172 -22.853 1.00 87.31 94 PRO A O 1
ATOM 776 N N . LEU A 1 95 ? 0.757 1.037 -23.153 1.00 90.19 95 LEU A N 1
ATOM 777 C CA . LEU A 1 95 ? 0.756 1.023 -24.618 1.00 90.19 95 LEU A CA 1
ATOM 778 C C . LEU A 1 95 ? 2.150 1.204 -25.228 1.00 90.19 95 LEU A C 1
ATOM 780 O O . LEU A 1 95 ? 2.299 1.140 -26.449 1.00 90.19 95 LEU A O 1
ATOM 784 N N . SER A 1 96 ? 3.181 1.400 -24.404 1.00 91.75 96 SER A N 1
ATOM 785 C CA . SER A 1 96 ? 4.543 1.540 -24.910 1.00 91.75 96 SER A CA 1
ATOM 786 C C . SER A 1 96 ? 5.018 0.248 -25.598 1.00 91.75 96 SER A C 1
ATOM 788 O O . SER A 1 96 ? 4.719 -0.854 -25.122 1.00 91.75 96 SER A O 1
ATOM 790 N N . PRO A 1 97 ? 5.825 0.340 -26.674 1.00 91.75 97 PRO A N 1
ATOM 791 C CA . PRO A 1 97 ? 6.316 -0.842 -27.387 1.00 91.75 97 PRO A CA 1
ATOM 792 C C . PRO A 1 97 ? 7.086 -1.825 -26.494 1.00 91.75 97 PRO A C 1
ATOM 794 O O . PRO A 1 97 ? 7.012 -3.037 -26.687 1.00 91.75 97 PRO A O 1
ATOM 797 N N . ALA A 1 98 ? 7.811 -1.312 -25.494 1.00 88.00 98 ALA A N 1
ATOM 798 C CA . ALA A 1 98 ? 8.559 -2.129 -24.544 1.00 88.00 98 ALA A CA 1
ATOM 799 C C . ALA A 1 98 ? 7.631 -2.962 -23.646 1.00 88.00 98 ALA A C 1
ATOM 801 O O . ALA A 1 98 ? 7.863 -4.158 -23.475 1.00 88.00 98 ALA A O 1
ATOM 802 N N . ILE A 1 99 ? 6.569 -2.354 -23.105 1.00 88.38 99 ILE A N 1
ATOM 803 C CA . ILE A 1 99 ? 5.609 -3.054 -22.245 1.00 88.38 99 ILE A CA 1
ATOM 804 C C . ILE A 1 99 ? 4.750 -4.026 -23.058 1.00 88.38 99 ILE A C 1
ATOM 806 O O . ILE A 1 99 ? 4.575 -5.164 -22.626 1.00 88.38 99 ILE A O 1
ATOM 810 N N . GLN A 1 100 ? 4.294 -3.640 -24.255 1.00 90.25 100 GLN A N 1
ATOM 811 C CA . GLN A 1 100 ? 3.539 -4.528 -25.150 1.00 90.25 100 GLN A CA 1
ATOM 812 C C . GLN A 1 100 ? 4.330 -5.795 -25.490 1.00 90.25 100 GLN A C 1
ATOM 814 O O . GLN A 1 100 ? 3.816 -6.895 -25.331 1.00 90.25 100 GLN A O 1
ATOM 819 N N . LYS A 1 101 ? 5.628 -5.669 -25.799 1.00 90.06 101 LYS A N 1
ATOM 820 C CA . LYS A 1 101 ? 6.494 -6.828 -26.058 1.00 90.06 101 LYS A CA 1
ATOM 821 C C . LYS A 1 101 ? 6.574 -7.803 -24.875 1.00 90.06 101 LYS A C 1
ATOM 823 O O . LYS A 1 101 ? 6.666 -9.010 -25.081 1.00 90.06 101 LYS A O 1
ATOM 828 N N . VAL A 1 102 ? 6.564 -7.298 -23.639 1.00 87.94 102 VAL A N 1
ATOM 829 C CA . VAL A 1 102 ? 6.572 -8.137 -22.425 1.00 87.94 102 VAL A CA 1
ATOM 830 C C . VAL A 1 102 ? 5.216 -8.810 -22.200 1.00 87.94 102 VAL A C 1
ATOM 832 O O . VAL A 1 102 ? 5.178 -9.964 -21.771 1.00 87.94 102 VAL A O 1
ATOM 835 N N . LEU A 1 103 ? 4.116 -8.112 -22.490 1.00 87.62 103 LEU A N 1
ATOM 836 C CA . LEU A 1 103 ? 2.764 -8.665 -22.397 1.00 87.62 103 LEU A CA 1
ATOM 837 C C . LEU A 1 103 ? 2.534 -9.758 -23.451 1.00 87.62 103 LEU A C 1
ATOM 839 O O . LEU A 1 103 ? 2.067 -10.840 -23.102 1.00 87.62 103 LEU A O 1
ATOM 843 N N . ASP A 1 104 ? 2.953 -9.524 -24.697 1.00 88.31 104 ASP A N 1
ATOM 844 C CA . ASP A 1 104 ? 2.851 -10.484 -25.805 1.00 88.31 104 ASP A CA 1
ATOM 845 C C . ASP A 1 104 ? 3.696 -11.743 -25.572 1.00 88.31 104 ASP A C 1
ATOM 847 O O . ASP A 1 104 ? 3.340 -12.831 -26.021 1.00 88.31 104 ASP A O 1
ATOM 851 N N . ALA A 1 105 ? 4.800 -11.622 -24.825 1.00 90.00 105 ALA A N 1
ATOM 852 C CA . ALA A 1 105 ? 5.617 -12.764 -24.417 1.00 90.00 105 ALA A CA 1
ATOM 853 C C . ALA A 1 105 ? 4.900 -13.703 -23.424 1.00 90.00 105 ALA A C 1
ATOM 855 O O . ALA A 1 105 ? 5.394 -14.797 -23.158 1.00 90.00 105 ALA A O 1
ATOM 856 N N . GLY A 1 106 ? 3.752 -13.299 -22.868 1.00 83.94 106 GLY A N 1
ATOM 857 C CA . GLY A 1 106 ? 2.945 -14.132 -21.975 1.00 83.94 106 GLY A CA 1
ATOM 858 C C . GLY A 1 106 ? 3.489 -14.252 -20.550 1.00 83.94 106 GLY A C 1
ATOM 859 O O . GLY A 1 106 ? 3.015 -15.090 -19.787 1.00 83.94 106 GLY A O 1
ATOM 860 N N . ASN A 1 107 ? 4.452 -13.413 -20.154 1.00 79.38 107 ASN A N 1
ATOM 861 C CA . ASN A 1 107 ? 5.055 -13.475 -18.817 1.00 79.38 107 ASN A CA 1
ATOM 862 C C . ASN A 1 107 ? 4.076 -13.073 -17.698 1.00 79.38 107 ASN A C 1
ATOM 864 O O . ASN A 1 107 ? 4.241 -13.494 -16.554 1.00 79.38 107 ASN A O 1
ATOM 868 N N . VAL A 1 108 ? 3.074 -12.243 -18.012 1.00 73.50 108 VAL A N 1
ATOM 869 C CA . VAL A 1 108 ? 2.018 -11.806 -17.089 1.00 73.50 108 VAL A CA 1
ATOM 870 C C . VAL A 1 108 ? 0.708 -11.719 -17.862 1.00 73.50 108 VAL A C 1
ATOM 872 O O . VAL A 1 108 ? 0.599 -10.929 -18.795 1.00 73.50 108 VAL A O 1
ATOM 875 N N . PHE A 1 109 ? -0.301 -12.486 -17.454 1.00 75.25 109 PHE A N 1
ATOM 876 C CA . PHE A 1 109 ? -1.628 -12.456 -18.067 1.00 75.25 109 PHE A CA 1
ATOM 877 C C . PHE A 1 109 ? -2.715 -12.270 -17.002 1.00 75.25 109 PHE A C 1
ATOM 879 O O . PHE A 1 109 ? -2.658 -12.898 -15.939 1.00 75.25 109 PHE A O 1
ATOM 886 N N . PRO A 1 110 ? -3.711 -11.397 -17.243 1.00 76.38 110 PRO A N 1
ATOM 887 C CA . PRO A 1 110 ? -4.863 -11.298 -16.365 1.00 76.38 110 PRO A CA 1
ATOM 888 C C . PRO A 1 110 ? -5.678 -12.588 -16.468 1.00 76.38 110 PRO A C 1
ATOM 890 O O . PRO A 1 110 ? -6.038 -13.028 -17.559 1.00 76.38 110 PRO A O 1
ATOM 893 N N . MET A 1 111 ? -5.986 -13.187 -15.322 1.00 82.56 111 MET A N 1
ATOM 894 C CA . MET A 1 111 ? -6.886 -14.334 -15.287 1.00 82.56 111 MET A CA 1
ATOM 895 C C . MET A 1 111 ? -8.300 -13.895 -15.694 1.00 82.56 111 MET A C 1
ATOM 897 O O . MET A 1 111 ? -8.745 -12.820 -15.269 1.00 82.56 111 MET A O 1
ATOM 901 N N . PRO A 1 112 ? -9.029 -14.705 -16.485 1.00 85.44 112 PRO A N 1
ATOM 902 C CA . PRO A 1 112 ? -10.443 -14.460 -16.724 1.00 85.44 112 PRO A CA 1
ATOM 903 C C . PRO A 1 112 ? -11.192 -14.448 -15.388 1.00 85.44 112 PRO A C 1
ATOM 905 O O . PRO A 1 112 ? -10.811 -15.132 -14.434 1.00 85.44 112 PRO A O 1
ATOM 908 N N . LYS A 1 113 ? -12.247 -13.631 -15.310 1.00 77.06 113 LYS A N 1
ATOM 909 C CA . LYS A 1 113 ? -13.117 -13.621 -14.131 1.00 77.06 113 LYS A CA 1
ATOM 910 C C . LYS A 1 113 ? -13.712 -15.030 -13.961 1.00 77.06 113 LYS A C 1
ATOM 912 O O . LYS A 1 113 ? -14.146 -15.580 -14.975 1.00 77.06 113 LYS A O 1
ATOM 917 N N . PRO A 1 114 ? -13.702 -15.595 -12.741 1.00 61.00 114 PRO A N 1
ATOM 918 C CA . PRO A 1 114 ? -14.429 -16.824 -12.447 1.00 61.00 114 PRO A CA 1
ATOM 919 C C . PRO A 1 114 ? -15.921 -16.686 -12.753 1.00 61.00 114 PRO A C 1
ATOM 921 O O . PRO A 1 114 ? -16.446 -15.554 -12.600 1.00 61.00 114 PRO A O 1
#

Sequence (114 aa):
VAMGIAVKIRPLPKDLQQKAVRELNEDPKRIQEAVDHVTEWLQKQPHLNVRNDEQMTVAFLRGCKWNLQMAKDKLDTFYSVKTAYPELFQDRDPLSPAIQKVLDAGNVFPMPKP

Secondary structure (DSSP, 8-state):
------S-PPPPPHHHHHHHHHHH---TTTHHHHHHHHHHHHHT-TTS-----HHHHHHHHHHTTT-HHHHHHHHHHHHHHHHH-HHHHS---TTSHHHHHHHHTTSS-PPPP-

pLDDT: mean 87.69, std 12.29, range [32.38, 96.81]

Radius of gyration: 17.58 Å; Cα contacts (8 Å, |Δi|>4): 71; chains: 1; bounding box: 43×32×43 Å

Organism: Photinus pyralis (NCBI:txid7054)

Solvent-accessible surface area (backbone atoms only — not comparable to full-atom values):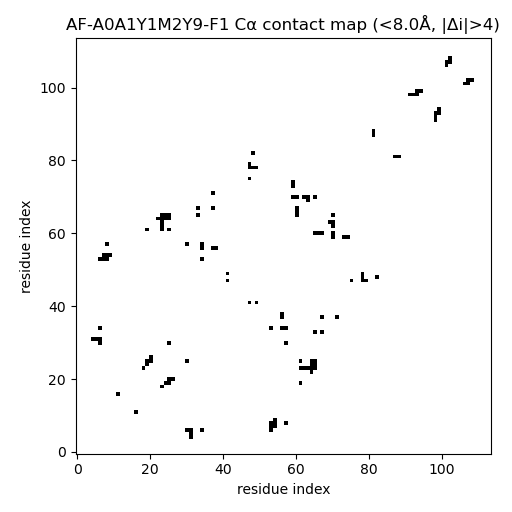 7096 Å² total; per-residue (Å²): 137,87,80,79,78,94,60,90,51,85,81,67,58,70,71,56,45,53,46,36,37,74,76,27,64,51,50,86,87,48,49,55,61,54,49,50,56,51,50,60,51,53,72,72,39,86,87,51,85,71,78,98,43,66,52,55,52,51,50,45,26,54,76,38,44,60,36,65,66,61,27,49,56,49,51,52,50,52,40,49,51,48,66,75,40,45,90,80,69,48,91,80,50,74,83,37,70,72,48,40,56,49,45,73,68,60,80,61,75,86,75,78,84,132

Nearest PDB structures (foldseek):
  1olm-assembly2_C  TM=8.248E-01  e=2.815E+00  Homo sapiens
  1olm-assembly1_A  TM=8.084E-01  e=2.815E+00  Homo sapiens

Foldseek 3Di:
DDPDDPAPEDDDDPVVVVVLCVPLVDDPVCLVVLLVVLVVVVVVVPPFPDDPHSHVLVVLCSVVSNPSVSSNVVSVVVRVVCVVCVVVNPPPDCPDPVNVVVVVVVPDDDDDDD

InterPro domains:
  IPR036273 CRAL/TRIO, N-terminal domain superfamily [SSF46938] (17-94)